Protein AF-A0A369BMW5-F1 (afdb_monomer)

Mean predicted aligned error: 4.04 Å

Nearest PDB structures (foldseek):
  3k9a-assembly1_A  TM=8.335E-01  e=6.551E-01  Human immunodeficiency virus 1
  4nsm-assembly1_A  TM=4.490E-01  e=1.025E+0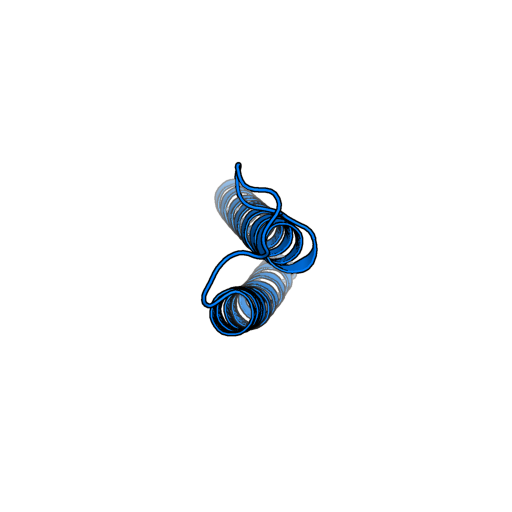0  Streptococcus pyogenes MGAS315
  7lbm-assembly1_q  TM=7.728E-01  e=7.929E+00  Homo sapiens

Solvent-accessible surface area (backbone atoms only — not comparable to full-atom values): 3746 Å² total; per-residue (Å²): 111,71,68,61,57,50,54,52,52,51,51,47,51,51,54,40,49,51,33,49,53,51,32,49,46,47,72,73,40,58,42,98,85,70,41,72,57,81,66,27,68,62,52,35,52,52,30,50,54,49,40,56,52,42,53,52,52,49,52,52,52,53,56,65,68,77,107

Sequence (67 aa):
MANRKNTELFSLLDDLHENFVQIEHFAVGRTKAGKRPAGRLKHIETHARNIEQIAVEIQQQVQAMMK

Structure (mmCIF, N/CA/C/O backbone):
data_AF-A0A369BMW5-F1
#
_entry.id   AF-A0A369BMW5-F1
#
loop_
_atom_site.group_PDB
_atom_site.id
_atom_site.type_symbol
_atom_site.label_atom_id
_atom_site.label_alt_id
_atom_site.label_comp_id
_atom_site.label_asym_id
_atom_site.label_entity_id
_atom_site.label_seq_id
_atom_site.pdbx_PDB_ins_code
_atom_site.Cartn_x
_atom_site.Cartn_y
_atom_site.Cartn_z
_atom_site.occupancy
_atom_site.B_iso_or_equiv
_atom_site.auth_seq_id
_atom_site.auth_comp_id
_atom_site.auth_asym_id
_atom_site.auth_atom_id
_atom_site.pdbx_PDB_model_num
ATOM 1 N N . MET A 1 1 ? -5.497 -3.551 27.122 1.00 56.16 1 MET A N 1
ATOM 2 C CA . MET A 1 1 ? -6.239 -3.390 25.849 1.00 56.16 1 MET A CA 1
ATOM 3 C C . MET A 1 1 ? -5.812 -2.149 25.064 1.00 56.16 1 MET A C 1
ATOM 5 O O . MET A 1 1 ? -5.527 -2.309 23.888 1.00 56.1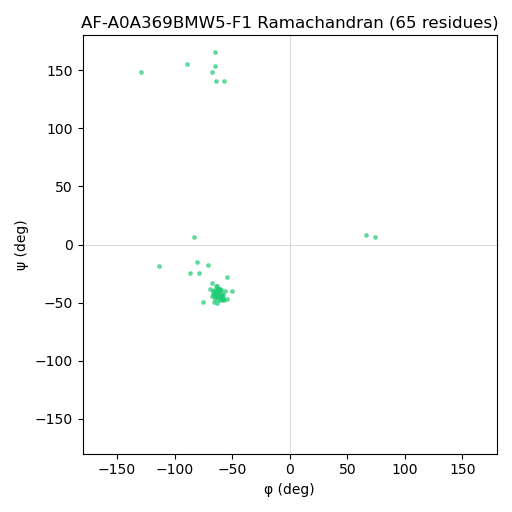6 1 MET A O 1
ATOM 9 N N . ALA A 1 2 ? -5.677 -0.966 25.681 1.00 61.91 2 ALA A N 1
ATOM 10 C CA . ALA A 1 2 ? -5.225 0.257 24.992 1.00 61.91 2 ALA A CA 1
ATOM 11 C C . ALA A 1 2 ? -3.854 0.126 24.290 1.00 61.91 2 ALA A C 1
ATOM 13 O O . ALA A 1 2 ? -3.703 0.558 23.156 1.00 61.91 2 ALA A O 1
ATOM 14 N N . ASN A 1 3 ? -2.885 -0.554 24.920 1.00 72.38 3 ASN A N 1
ATOM 15 C CA . ASN A 1 3 ? -1.545 -0.721 24.344 1.00 72.38 3 ASN A CA 1
ATOM 16 C C . ASN A 1 3 ? -1.555 -1.528 23.028 1.00 72.38 3 ASN A C 1
ATOM 18 O O . ASN A 1 3 ? -0.933 -1.133 22.056 1.00 72.38 3 ASN A O 1
ATOM 22 N N . ARG A 1 4 ? -2.346 -2.611 22.963 1.00 77.06 4 ARG A N 1
ATOM 23 C CA . ARG A 1 4 ? -2.445 -3.465 21.765 1.00 77.06 4 ARG A CA 1
ATOM 24 C C . ARG A 1 4 ? -3.087 -2.733 20.583 1.00 77.06 4 ARG A C 1
ATOM 26 O O . ARG A 1 4 ? -2.590 -2.856 19.473 1.00 77.06 4 ARG A O 1
ATOM 33 N N . LYS A 1 5 ? -4.147 -1.953 20.837 1.00 76.31 5 LYS A N 1
ATOM 34 C CA . LYS A 1 5 ? -4.822 -1.159 19.797 1.00 76.31 5 LYS A CA 1
ATOM 35 C C . LYS A 1 5 ? -3.897 -0.093 19.198 1.00 76.31 5 LYS A C 1
ATOM 37 O O . LYS A 1 5 ? -3.918 0.110 17.990 1.00 76.31 5 LYS A O 1
ATOM 42 N N . ASN A 1 6 ? -3.060 0.530 20.034 1.00 83.94 6 ASN A N 1
ATOM 43 C CA . ASN A 1 6 ? -2.049 1.489 19.586 1.00 83.94 6 ASN A CA 1
ATOM 44 C C . ASN A 1 6 ? -0.949 0.817 18.757 1.00 83.94 6 ASN A C 1
ATOM 46 O O . ASN A 1 6 ? -0.591 1.340 17.710 1.00 83.94 6 ASN A O 1
ATOM 50 N N . THR A 1 7 ? -0.432 -0.338 19.189 1.00 88.62 7 THR A N 1
ATOM 51 C CA . THR A 1 7 ? 0.573 -1.089 18.415 1.00 88.62 7 THR A CA 1
ATOM 52 C C . THR A 1 7 ? 0.059 -1.455 17.024 1.00 88.62 7 THR A C 1
ATOM 54 O O . THR A 1 7 ? 0.776 -1.294 16.045 1.00 88.62 7 THR A O 1
ATOM 57 N N . GLU A 1 8 ? -1.190 -1.904 16.933 1.00 90.81 8 GLU A N 1
ATOM 58 C CA . GLU A 1 8 ? -1.839 -2.253 15.667 1.00 90.81 8 GLU A CA 1
ATOM 59 C C . GLU A 1 8 ? -2.025 -1.031 14.758 1.00 90.81 8 GLU A C 1
ATOM 61 O O . GLU A 1 8 ? -1.708 -1.095 13.576 1.00 90.81 8 GLU A O 1
ATOM 66 N N . LEU A 1 9 ? -2.434 0.115 15.316 1.00 93.25 9 LEU A N 1
ATOM 67 C CA . LEU A 1 9 ? -2.536 1.363 14.556 1.00 93.25 9 LEU A CA 1
ATOM 68 C C . LEU A 1 9 ? -1.177 1.824 14.006 1.00 93.25 9 LEU A C 1
ATOM 70 O O . LEU A 1 9 ? -1.104 2.242 12.855 1.00 93.25 9 LEU A O 1
ATOM 74 N N . PHE A 1 10 ? -0.107 1.748 14.803 1.00 93.75 10 PHE A N 1
ATOM 75 C CA . PHE A 1 10 ? 1.232 2.107 14.329 1.00 93.75 10 PHE A CA 1
ATOM 76 C C . PHE A 1 10 ? 1.731 1.154 13.242 1.00 93.75 10 PHE A C 1
ATOM 78 O O . PHE A 1 10 ? 2.262 1.628 12.247 1.00 93.75 10 PHE A O 1
ATOM 85 N N . SER A 1 11 ? 1.466 -0.150 13.371 1.00 95.88 11 SER A N 1
ATOM 86 C CA . SER A 1 11 ? 1.786 -1.122 12.319 1.00 95.88 11 SER A CA 1
ATOM 87 C C . SER A 1 11 ? 1.100 -0.773 10.997 1.00 95.88 11 SER A C 1
ATOM 89 O O . SER A 1 11 ? 1.750 -0.749 9.961 1.00 95.88 11 SER A O 1
ATOM 91 N N . LEU A 1 12 ? -0.193 -0.428 11.031 1.00 97.00 12 LEU A N 1
ATOM 92 C CA . LEU A 1 12 ? -0.928 -0.031 9.826 1.00 97.00 12 LEU A CA 1
ATOM 93 C C . LEU A 1 12 ? -0.373 1.259 9.201 1.00 97.00 12 LEU A C 1
ATOM 95 O O . LEU A 1 12 ? -0.358 1.405 7.980 1.00 97.00 12 LEU A O 1
ATOM 99 N N . LEU A 1 13 ? 0.083 2.211 10.019 1.00 96.12 13 LEU A N 1
ATOM 100 C CA . LEU A 1 13 ? 0.712 3.438 9.524 1.00 96.12 13 LEU A CA 1
ATOM 101 C C . LEU A 1 13 ? 2.078 3.166 8.881 1.00 96.12 13 LEU A C 1
ATOM 103 O O . LEU A 1 13 ? 2.384 3.771 7.850 1.00 96.12 13 LEU A O 1
ATOM 107 N N . ASP A 1 14 ? 2.862 2.250 9.448 1.00 97.38 14 ASP A N 1
ATOM 108 C CA . ASP A 1 14 ? 4.135 1.810 8.874 1.00 97.38 14 ASP A CA 1
ATOM 109 C C . ASP A 1 14 ? 3.906 1.104 7.526 1.00 97.38 14 ASP A C 1
ATOM 111 O O . ASP A 1 14 ? 4.546 1.458 6.533 1.00 97.38 14 ASP A O 1
ATOM 115 N N . ASP A 1 15 ? 2.920 0.204 7.444 1.00 97.69 15 ASP A N 1
ATOM 116 C CA . ASP A 1 15 ? 2.549 -0.489 6.201 1.00 97.69 15 ASP A CA 1
ATOM 117 C C . ASP A 1 15 ? 2.062 0.494 5.119 1.00 97.69 15 ASP A C 1
ATOM 119 O O . ASP A 1 15 ? 2.378 0.355 3.927 1.00 97.69 15 ASP A O 1
ATOM 123 N N . LEU A 1 16 ? 1.306 1.526 5.516 1.00 97.38 16 LEU A N 1
ATOM 124 C CA . LEU A 1 16 ? 0.874 2.601 4.621 1.00 97.38 16 LEU A CA 1
ATOM 125 C C . LEU A 1 16 ? 2.079 3.377 4.081 1.00 97.38 16 LEU A C 1
ATOM 127 O O . LEU A 1 16 ? 2.154 3.641 2.875 1.00 97.38 16 LEU A O 1
ATOM 131 N N . HIS A 1 17 ? 3.029 3.723 4.952 1.00 97.38 17 HIS A N 1
ATOM 132 C CA . HIS A 1 17 ? 4.250 4.417 4.557 1.00 97.38 17 HIS A CA 1
ATOM 133 C C . HIS A 1 17 ? 5.110 3.565 3.617 1.00 97.38 17 HIS A C 1
ATOM 135 O O . HIS A 1 17 ? 5.589 4.074 2.602 1.00 97.38 17 HIS A O 1
ATOM 141 N N . GLU A 1 18 ? 5.255 2.267 3.885 1.00 98.12 18 GLU A N 1
ATOM 142 C CA . GLU A 1 18 ? 6.016 1.367 3.022 1.00 98.12 18 GLU A CA 1
ATOM 143 C C . GLU A 1 18 ? 5.414 1.301 1.612 1.00 98.12 18 GLU A C 1
ATOM 145 O O . GLU A 1 18 ? 6.132 1.478 0.624 1.00 98.12 18 GLU A O 1
ATOM 150 N N . ASN A 1 19 ? 4.092 1.134 1.487 1.00 98.25 19 ASN A N 1
ATOM 151 C CA . ASN A 1 19 ? 3.440 1.126 0.174 1.00 98.25 19 ASN A CA 1
ATOM 152 C C . ASN A 1 19 ? 3.588 2.474 -0.554 1.00 98.25 19 ASN A C 1
ATOM 154 O O . ASN A 1 19 ? 3.785 2.487 -1.771 1.00 98.25 19 ASN A O 1
ATOM 158 N N . PHE A 1 20 ? 3.555 3.599 0.167 1.00 97.62 20 PHE A N 1
ATOM 159 C CA . PHE A 1 20 ? 3.832 4.917 -0.410 1.00 97.62 20 PHE A CA 1
ATOM 160 C C . PHE A 1 20 ? 5.262 5.006 -0.969 1.00 97.62 20 PHE A C 1
ATOM 162 O O . PHE A 1 20 ? 5.445 5.385 -2.128 1.00 97.62 20 PHE A O 1
ATOM 169 N N . VAL A 1 21 ? 6.265 4.567 -0.203 1.00 97.75 21 VAL A N 1
ATOM 170 C CA . VAL A 1 21 ? 7.671 4.536 -0.644 1.00 97.75 21 VAL A CA 1
ATOM 171 C C . VAL A 1 21 ? 7.848 3.650 -1.881 1.00 97.75 21 VAL A C 1
ATOM 173 O O . VAL A 1 21 ? 8.582 4.012 -2.805 1.00 97.75 21 VAL A O 1
ATOM 176 N N . GLN A 1 22 ? 7.148 2.514 -1.958 1.00 97.75 22 GLN A N 1
ATOM 177 C CA . GLN A 1 22 ? 7.175 1.669 -3.155 1.00 97.75 22 GLN A CA 1
ATOM 178 C C . GLN A 1 22 ? 6.576 2.384 -4.375 1.00 97.75 22 GLN A C 1
ATOM 180 O O . GLN A 1 22 ? 7.145 2.319 -5.469 1.00 97.75 22 GLN A O 1
ATOM 185 N N . ILE A 1 23 ? 5.467 3.115 -4.215 1.00 97.38 23 ILE A N 1
ATOM 186 C CA . ILE A 1 23 ? 4.901 3.930 -5.301 1.00 97.38 23 ILE A CA 1
ATOM 187 C C . ILE A 1 23 ? 5.921 4.960 -5.784 1.00 97.38 23 ILE A C 1
ATOM 189 O O . ILE A 1 23 ? 6.146 5.052 -6.993 1.00 97.38 23 ILE A O 1
ATOM 193 N N . GLU A 1 24 ? 6.573 5.692 -4.879 1.00 95.94 24 GLU A N 1
ATOM 194 C CA . GLU A 1 24 ? 7.615 6.656 -5.246 1.00 95.94 24 GLU A CA 1
ATOM 195 C C . GLU A 1 24 ? 8.765 5.976 -5.996 1.00 95.94 24 GLU A C 1
ATOM 197 O O . GLU A 1 24 ? 9.164 6.429 -7.077 1.00 95.94 24 GLU A O 1
ATOM 202 N N . HIS A 1 25 ? 9.236 4.832 -5.492 1.00 94.75 25 HIS A N 1
ATOM 203 C CA . HIS A 1 25 ? 10.273 4.036 -6.140 1.00 94.75 25 HIS A CA 1
ATOM 204 C C . HIS A 1 25 ? 9.907 3.692 -7.591 1.00 94.75 25 HIS A C 1
ATOM 206 O O . HIS A 1 25 ? 10.717 3.887 -8.497 1.00 94.75 25 HIS A O 1
ATOM 212 N N . PHE A 1 26 ? 8.688 3.226 -7.859 1.00 95.50 26 PHE A N 1
ATOM 213 C CA . PHE A 1 26 ? 8.272 2.879 -9.222 1.00 95.50 26 PHE A CA 1
ATOM 214 C C . PHE A 1 26 ? 7.888 4.095 -10.082 1.00 95.50 26 PHE A C 1
ATOM 216 O O . PHE A 1 26 ? 7.969 4.024 -11.316 1.00 95.50 26 PHE A O 1
ATOM 223 N N . ALA A 1 27 ? 7.486 5.210 -9.468 1.00 93.88 27 ALA A N 1
ATOM 224 C CA . ALA A 1 27 ? 7.094 6.432 -10.162 1.00 93.88 27 ALA A CA 1
ATOM 225 C C . ALA A 1 27 ? 8.304 7.199 -10.709 1.00 93.88 27 ALA A C 1
ATOM 227 O O . ALA A 1 27 ? 8.317 7.560 -11.893 1.00 93.88 27 ALA A O 1
ATOM 228 N N . VAL A 1 28 ? 9.321 7.417 -9.869 1.00 93.44 28 VAL A N 1
ATOM 229 C CA . VAL A 1 28 ? 10.498 8.237 -10.208 1.00 93.44 28 VAL A CA 1
ATOM 230 C C . VAL A 1 28 ? 11.798 7.441 -10.296 1.00 93.44 28 VAL A C 1
ATOM 232 O O . VAL A 1 28 ? 12.754 7.903 -10.928 1.00 93.44 28 VAL A O 1
ATOM 235 N N . GLY A 1 29 ? 11.843 6.242 -9.713 1.00 91.75 29 GLY A N 1
ATOM 236 C CA . GLY A 1 29 ? 13.043 5.420 -9.676 1.00 91.75 29 GLY A CA 1
ATOM 237 C C . GLY A 1 29 ? 13.498 4.960 -11.056 1.00 91.75 29 GLY A C 1
ATOM 238 O O . GLY A 1 29 ? 12.740 4.840 -12.027 1.00 91.75 29 GLY A O 1
ATOM 239 N N . ARG A 1 30 ? 14.802 4.709 -11.144 1.00 92.62 30 ARG A N 1
ATOM 240 C CA . ARG A 1 30 ? 15.467 4.223 -12.349 1.00 92.62 30 ARG A CA 1
ATOM 241 C C . ARG A 1 30 ? 16.319 3.011 -12.013 1.00 92.62 30 ARG A C 1
ATOM 243 O O . ARG A 1 30 ? 16.871 2.888 -10.926 1.00 92.62 30 ARG A O 1
ATOM 250 N N . THR A 1 31 ? 16.439 2.120 -12.983 1.00 91.06 31 THR A N 1
ATOM 251 C CA . THR A 1 31 ? 17.380 0.997 -12.937 1.00 91.06 31 THR A CA 1
ATOM 252 C C . THR A 1 31 ? 18.825 1.506 -12.949 1.00 91.06 31 THR A C 1
ATOM 254 O O . THR A 1 31 ? 19.079 2.645 -13.342 1.00 91.06 31 THR A O 1
ATOM 257 N N . LYS A 1 32 ? 19.798 0.643 -12.621 1.00 91.06 32 LYS A N 1
ATOM 258 C CA . LYS A 1 32 ? 21.237 0.974 -12.725 1.00 91.06 32 LYS A CA 1
ATOM 259 C C . LYS A 1 32 ? 21.645 1.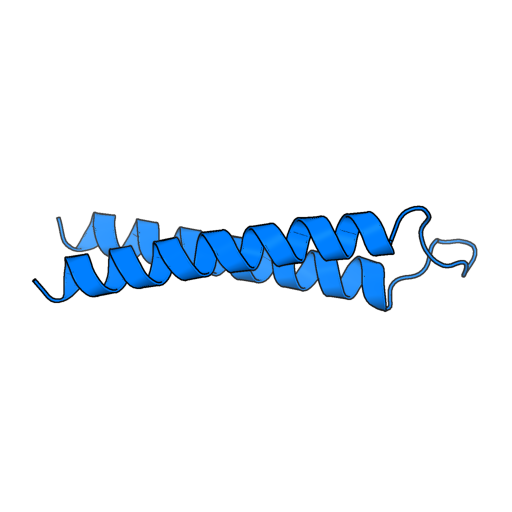458 -14.125 1.00 91.06 32 LYS A C 1
ATOM 261 O O . LYS A 1 32 ? 22.562 2.254 -14.257 1.00 91.06 32 LYS A O 1
ATOM 266 N N . ALA A 1 33 ? 20.930 1.013 -15.159 1.00 93.25 33 ALA A N 1
ATOM 267 C CA . ALA A 1 33 ? 21.121 1.437 -16.544 1.00 93.25 33 ALA A CA 1
ATOM 268 C C . ALA A 1 33 ? 20.403 2.761 -16.900 1.00 93.25 33 ALA A C 1
ATOM 270 O O . ALA A 1 33 ? 20.318 3.117 -18.072 1.00 93.25 33 ALA A O 1
ATOM 271 N N . GLY A 1 34 ? 19.805 3.460 -15.929 1.00 92.56 34 GLY A N 1
ATOM 272 C CA . GLY A 1 34 ? 19.095 4.728 -16.133 1.00 92.56 34 GLY A CA 1
ATOM 273 C C . GLY A 1 34 ? 17.724 4.606 -16.813 1.00 92.56 34 GLY A C 1
ATOM 274 O O . GLY A 1 34 ? 17.103 5.626 -17.123 1.00 92.56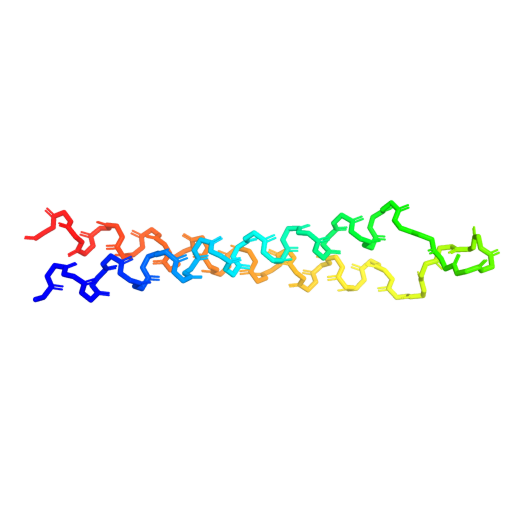 34 GLY A O 1
ATOM 275 N N . LYS A 1 35 ? 17.230 3.382 -17.040 1.00 93.44 35 LYS A N 1
ATOM 276 C CA . LYS A 1 35 ? 15.911 3.111 -17.637 1.00 93.44 35 LYS A CA 1
ATOM 277 C C . LYS A 1 35 ? 14.829 3.019 -16.565 1.00 93.44 35 LYS A C 1
ATOM 279 O O . LYS A 1 35 ? 15.126 2.668 -15.423 1.00 93.44 35 LYS A O 1
ATOM 284 N N . ARG A 1 36 ? 13.574 3.275 -16.943 1.00 91.25 36 ARG A N 1
ATOM 285 C CA . ARG A 1 36 ? 12.413 3.054 -16.063 1.00 91.25 36 ARG A CA 1
ATOM 286 C C . ARG A 1 36 ? 12.260 1.558 -15.727 1.00 91.25 36 ARG A C 1
ATOM 288 O O . ARG A 1 36 ? 12.459 0.744 -16.631 1.00 91.25 36 ARG A O 1
ATOM 295 N N . PRO A 1 37 ? 11.892 1.193 -14.485 1.00 91.75 37 PRO A N 1
ATOM 296 C CA . PRO A 1 37 ? 11.582 -0.187 -14.122 1.00 91.75 37 PRO A CA 1
ATOM 297 C C . PRO A 1 37 ? 10.465 -0.774 -14.996 1.00 91.75 37 PRO A C 1
ATOM 299 O O . PRO A 1 37 ? 9.491 -0.090 -15.334 1.00 91.75 37 PRO A O 1
ATOM 302 N N . ALA A 1 38 ? 10.604 -2.045 -15.375 1.00 93.25 38 ALA A N 1
ATOM 303 C CA . ALA A 1 38 ? 9.561 -2.767 -16.097 1.00 93.25 38 ALA A CA 1
ATOM 304 C C . ALA A 1 38 ? 8.342 -2.992 -15.191 1.00 93.25 38 ALA A C 1
ATOM 306 O O . ALA A 1 38 ? 8.477 -3.101 -13.977 1.00 93.25 38 ALA A O 1
ATOM 307 N N . GLY A 1 39 ? 7.139 -3.025 -15.770 1.00 94.25 39 GLY A N 1
ATOM 308 C CA . GLY A 1 39 ? 5.912 -3.275 -15.004 1.00 94.25 39 GLY A CA 1
ATOM 309 C C . GLY A 1 39 ? 5.537 -2.184 -13.992 1.00 94.25 39 GLY A C 1
ATOM 310 O O . GLY A 1 39 ? 4.591 -2.380 -13.236 1.00 94.25 39 GLY A O 1
ATOM 311 N N . ARG A 1 40 ? 6.221 -1.027 -13.986 1.00 95.38 40 ARG A N 1
ATOM 312 C CA . ARG A 1 40 ? 6.058 0.020 -12.961 1.00 95.38 40 ARG A CA 1
ATOM 313 C C . ARG A 1 40 ? 4.607 0.426 -12.695 1.00 95.38 40 ARG A C 1
ATOM 315 O O . ARG A 1 40 ? 4.238 0.612 -11.549 1.00 95.38 40 ARG A O 1
ATOM 322 N N . LEU A 1 41 ? 3.780 0.530 -13.741 1.00 96.69 41 LEU A N 1
ATOM 323 C CA . LEU A 1 41 ? 2.377 0.934 -13.597 1.00 96.69 41 LEU A CA 1
ATOM 324 C C . LEU A 1 41 ? 1.566 -0.112 -12.830 1.00 96.69 41 LEU A C 1
ATOM 326 O O . LEU A 1 41 ? 0.792 0.251 -11.957 1.00 96.69 41 LEU A O 1
ATOM 330 N N . LYS A 1 42 ? 1.809 -1.401 -13.097 1.00 97.75 42 LYS A N 1
ATOM 331 C CA . LYS A 1 42 ? 1.173 -2.505 -12.372 1.00 97.75 42 LYS A CA 1
ATOM 332 C C . LYS A 1 42 ? 1.590 -2.516 -10.900 1.00 97.75 42 LYS A C 1
ATOM 334 O O . LYS A 1 42 ? 0.754 -2.753 -10.033 1.00 97.75 42 LYS A O 1
ATOM 339 N N . HIS A 1 43 ? 2.865 -2.249 -10.614 1.00 97.44 43 HIS A N 1
ATOM 340 C CA . HIS A 1 43 ? 3.346 -2.142 -9.235 1.00 97.44 43 HIS A CA 1
ATOM 341 C C . HIS A 1 43 ? 2.718 -0.952 -8.505 1.00 97.44 43 HIS A C 1
ATOM 343 O O . HIS A 1 43 ? 2.186 -1.134 -7.416 1.00 97.44 43 HIS A O 1
ATOM 349 N N . ILE A 1 44 ? 2.695 0.231 -9.130 1.00 97.94 44 ILE A N 1
ATOM 350 C CA . ILE A 1 44 ? 2.040 1.424 -8.571 1.00 97.94 44 ILE A CA 1
ATOM 351 C C . ILE A 1 44 ? 0.565 1.142 -8.280 1.00 97.94 44 ILE A C 1
ATOM 353 O O . ILE A 1 44 ? 0.101 1.427 -7.184 1.00 97.94 44 ILE A O 1
ATOM 357 N N . GLU A 1 45 ? -0.157 0.542 -9.226 1.00 98.38 45 GLU A N 1
ATOM 358 C CA . GLU A 1 45 ? -1.566 0.190 -9.044 1.00 98.38 45 GLU A CA 1
ATOM 359 C C . GLU A 1 45 ? -1.769 -0.800 -7.889 1.00 98.38 45 GLU A C 1
ATOM 361 O O . GLU A 1 45 ? -2.698 -0.650 -7.103 1.00 98.38 45 GLU A O 1
ATOM 366 N N . THR A 1 46 ? -0.879 -1.786 -7.750 1.00 98.38 46 THR A N 1
ATOM 367 C CA . THR A 1 46 ? -0.937 -2.758 -6.649 1.00 98.38 46 THR A CA 1
ATOM 368 C C . THR A 1 46 ? -0.752 -2.067 -5.298 1.00 98.38 46 THR A C 1
ATOM 370 O O . THR A 1 46 ? -1.578 -2.241 -4.408 1.00 98.38 46 THR A O 1
ATOM 373 N N . HIS A 1 47 ? 0.282 -1.236 -5.153 1.00 98.25 47 HIS A N 1
ATOM 374 C CA . HIS A 1 47 ? 0.536 -0.520 -3.902 1.00 98.25 47 HIS A CA 1
ATOM 375 C C . HIS A 1 47 ? -0.543 0.526 -3.594 1.00 98.25 47 HIS A C 1
ATOM 377 O O . HIS A 1 47 ? -0.893 0.706 -2.432 1.00 98.25 47 HIS A O 1
ATOM 383 N N . ALA A 1 48 ? -1.132 1.166 -4.609 1.00 98.25 48 ALA A N 1
ATOM 384 C CA . ALA A 1 48 ? -2.248 2.090 -4.418 1.00 98.25 48 ALA A CA 1
ATOM 385 C C . ALA A 1 48 ? -3.486 1.376 -3.853 1.00 98.25 48 ALA A C 1
ATOM 387 O O . ALA A 1 48 ? -4.073 1.845 -2.882 1.00 98.25 48 ALA A O 1
ATOM 388 N N . ARG A 1 49 ? -3.830 0.197 -4.391 1.00 98.50 49 ARG A N 1
ATOM 389 C CA . ARG A 1 49 ? -4.923 -0.632 -3.854 1.00 98.50 49 ARG A CA 1
ATOM 390 C C . ARG A 1 49 ? -4.653 -1.082 -2.418 1.00 98.50 49 ARG A C 1
ATOM 392 O O . ARG A 1 49 ? -5.571 -1.089 -1.605 1.00 98.50 49 ARG A O 1
ATOM 399 N N . ASN A 1 50 ? -3.406 -1.422 -2.091 1.00 98.31 50 ASN A N 1
ATOM 400 C CA . ASN A 1 50 ? -3.033 -1.765 -0.718 1.00 98.31 50 ASN A CA 1
ATOM 401 C C . ASN A 1 50 ? -3.215 -0.565 0.225 1.00 98.31 50 ASN A C 1
ATOM 403 O O . ASN A 1 50 ? -3.763 -0.727 1.309 1.00 98.31 50 ASN A O 1
ATOM 407 N N . ILE A 1 51 ? -2.820 0.645 -0.193 1.00 98.44 51 ILE A N 1
ATOM 408 C CA . ILE A 1 51 ? -3.037 1.872 0.594 1.00 98.44 51 ILE A CA 1
ATOM 409 C C . ILE A 1 51 ? -4.529 2.108 0.842 1.00 98.44 51 ILE A C 1
ATOM 411 O O . ILE A 1 51 ? -4.905 2.440 1.962 1.00 98.44 51 ILE A O 1
ATOM 415 N N . GLU A 1 52 ? -5.383 1.921 -0.168 1.00 98.19 52 GLU A N 1
ATOM 416 C CA . GLU A 1 52 ? -6.837 2.049 -0.004 1.00 98.19 52 GLU A CA 1
ATOM 417 C C . GLU A 1 52 ? -7.377 1.075 1.052 1.00 98.19 52 GLU A C 1
ATOM 419 O O . GLU A 1 52 ? -8.175 1.470 1.902 1.00 98.19 52 GLU A O 1
ATOM 424 N N . GLN A 1 53 ? -6.911 -0.177 1.045 1.00 98.25 53 GLN A N 1
ATOM 425 C CA . GLN A 1 53 ? -7.300 -1.185 2.036 1.00 98.25 53 GLN A CA 1
ATOM 426 C C . GLN A 1 53 ? -6.814 -0.820 3.445 1.00 98.25 53 GLN A C 1
ATOM 428 O O . GLN A 1 53 ? -7.618 -0.771 4.376 1.00 98.25 53 GLN A O 1
ATOM 433 N N . ILE A 1 54 ? -5.534 -0.469 3.592 1.00 98.06 54 ILE A N 1
ATOM 434 C CA . ILE A 1 54 ? -4.944 -0.075 4.879 1.00 98.06 54 ILE A CA 1
ATOM 435 C C . ILE A 1 54 ? -5.642 1.171 5.443 1.00 98.06 54 ILE A C 1
ATOM 437 O O . ILE A 1 54 ? -5.910 1.252 6.640 1.00 98.06 54 ILE A O 1
ATOM 441 N N . ALA A 1 55 ? -6.005 2.138 4.595 1.00 97.00 55 ALA A N 1
ATOM 442 C CA . ALA A 1 55 ? -6.737 3.326 5.026 1.00 97.00 55 ALA A CA 1
ATOM 443 C C . ALA A 1 55 ? -8.109 2.976 5.628 1.00 97.00 55 ALA A C 1
ATOM 445 O O . ALA A 1 55 ? -8.510 3.581 6.626 1.00 97.00 55 ALA A O 1
ATOM 446 N N . VAL A 1 56 ? -8.814 1.989 5.065 1.00 97.94 56 VAL A N 1
ATOM 447 C CA . VAL A 1 56 ? -10.071 1.478 5.632 1.00 97.94 56 VAL A CA 1
ATOM 448 C C . VAL A 1 56 ? -9.826 0.815 6.991 1.00 97.94 56 VAL A C 1
ATOM 450 O O . VAL A 1 56 ? -10.572 1.078 7.935 1.00 97.94 56 VAL A O 1
ATOM 453 N N . GLU A 1 57 ? -8.774 0.010 7.127 1.00 96.94 57 GLU A N 1
ATOM 454 C CA . GLU A 1 57 ? -8.421 -0.649 8.394 1.00 96.94 57 GLU A CA 1
ATOM 455 C C . GLU A 1 57 ? -8.051 0.362 9.488 1.00 96.94 57 GLU A C 1
ATOM 457 O O . GLU A 1 57 ? -8.551 0.273 10.612 1.00 96.94 57 GLU A O 1
ATOM 462 N N . ILE A 1 58 ? -7.272 1.396 9.152 1.00 96.12 58 ILE A N 1
ATOM 463 C CA . ILE A 1 58 ? -6.957 2.508 10.061 1.00 96.12 58 ILE A CA 1
ATOM 464 C C . ILE A 1 58 ? -8.241 3.193 10.532 1.00 96.12 58 ILE A C 1
ATOM 466 O O . ILE A 1 58 ? -8.412 3.430 11.730 1.00 96.12 58 ILE A O 1
ATOM 470 N N . GLN A 1 59 ? -9.165 3.498 9.615 1.00 95.25 59 GLN A N 1
ATOM 471 C CA . GLN A 1 59 ? -10.441 4.124 9.972 1.00 95.25 59 GLN A CA 1
ATOM 472 C C . GLN A 1 59 ? -11.249 3.250 10.938 1.00 95.25 59 GLN A C 1
ATOM 474 O O . GLN A 1 59 ? -11.768 3.759 11.934 1.00 95.25 59 GLN A O 1
ATOM 479 N N . GLN A 1 60 ? -11.328 1.942 10.681 1.00 94.44 60 GLN A N 1
ATOM 480 C CA . GLN A 1 60 ? -12.01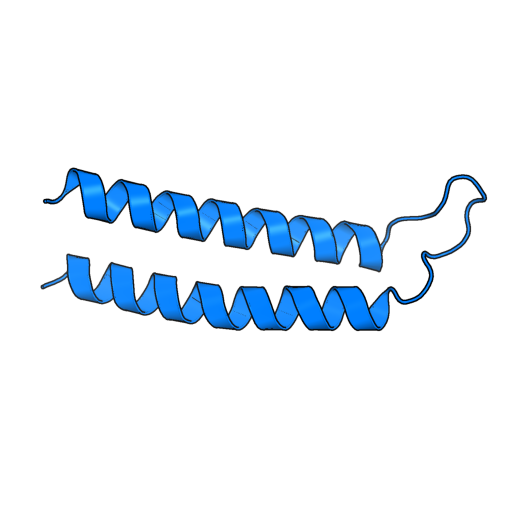2 0.994 11.561 1.00 94.44 60 GLN A CA 1
ATOM 481 C C . GLN A 1 60 ? -11.355 0.932 12.946 1.00 94.44 60 GLN A C 1
ATOM 483 O O . GLN A 1 60 ? -12.057 0.982 13.961 1.00 94.44 60 GLN A O 1
ATOM 488 N N . GLN A 1 61 ? -10.022 0.893 13.003 1.00 92.81 61 GLN A N 1
ATOM 489 C CA . GLN A 1 61 ? -9.280 0.831 14.259 1.00 92.81 61 GLN A CA 1
ATOM 490 C C . GLN A 1 61 ? -9.455 2.105 15.090 1.00 9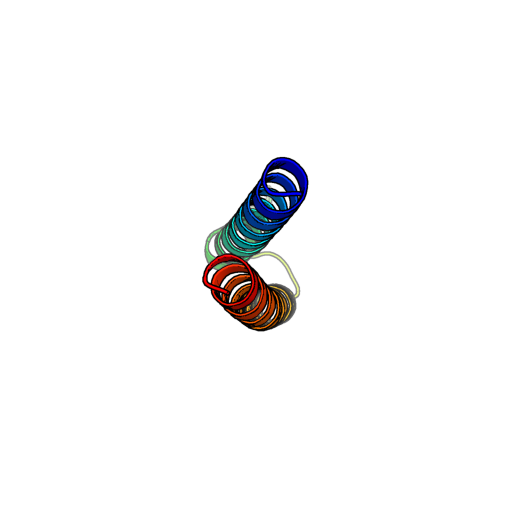2.81 61 GLN A C 1
ATOM 492 O O . GLN A 1 61 ? -9.734 2.031 16.289 1.00 92.81 61 GLN A O 1
ATOM 497 N N . VAL A 1 62 ? -9.374 3.278 14.457 1.00 92.75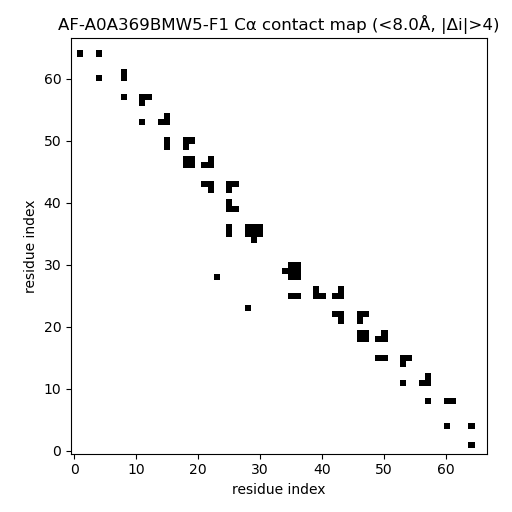 62 VAL A N 1
ATOM 498 C CA . VAL A 1 62 ? -9.618 4.568 15.119 1.00 92.75 62 VAL A CA 1
ATOM 499 C C . VAL A 1 62 ? -11.041 4.623 15.678 1.00 92.75 62 VAL A C 1
ATOM 501 O O . VAL A 1 62 ? -11.230 4.963 16.846 1.00 92.75 62 VAL A O 1
ATOM 504 N N . GLN A 1 63 ? -12.048 4.207 14.904 1.00 92.56 63 GLN A N 1
ATOM 505 C CA . GLN A 1 63 ? -13.431 4.137 15.390 1.00 92.56 63 GLN A CA 1
ATOM 506 C C . GLN A 1 63 ? -13.587 3.178 16.578 1.00 92.56 63 GLN A C 1
ATOM 508 O O . GLN A 1 63 ? -14.322 3.477 17.520 1.00 92.56 63 GLN A O 1
ATOM 513 N N . ALA A 1 64 ? -12.891 2.040 16.566 1.00 89.94 64 ALA A N 1
ATOM 514 C CA . ALA A 1 64 ? -12.897 1.074 17.661 1.00 89.94 64 ALA A CA 1
ATOM 515 C C . ALA A 1 64 ? -12.155 1.562 18.918 1.00 89.94 64 ALA A C 1
ATOM 517 O O . ALA A 1 64 ? -12.329 0.980 19.991 1.00 89.94 64 ALA A O 1
ATOM 518 N N . MET A 1 65 ? -11.304 2.583 18.806 1.00 87.69 65 MET A N 1
ATOM 519 C CA . MET A 1 65 ? -10.639 3.235 19.939 1.00 87.69 65 MET A CA 1
ATOM 520 C C . MET A 1 65 ? -11.481 4.353 20.562 1.00 87.69 65 MET A C 1
ATOM 522 O O . MET A 1 65 ? -11.287 4.660 21.733 1.00 87.69 65 MET A O 1
ATOM 526 N N . MET A 1 66 ? -12.397 4.953 19.796 1.00 84.38 66 MET A N 1
ATOM 527 C CA . MET A 1 66 ? -13.302 6.008 20.274 1.00 84.38 66 MET A CA 1
ATOM 528 C C . MET A 1 66 ? -14.524 5.475 21.042 1.00 84.38 66 MET A C 1
ATOM 530 O O . MET A 1 66 ? -15.212 6.260 21.691 1.00 84.38 66 MET A O 1
ATOM 534 N N . LYS A 1 67 ? -14.809 4.171 20.939 1.00 72.56 67 LYS A N 1
ATOM 535 C CA . LYS A 1 67 ? -15.853 3.458 21.693 1.00 72.56 67 LYS A CA 1
ATOM 536 C C . LYS A 1 67 ? -15.282 2.845 22.967 1.00 72.56 67 LYS A C 1
ATOM 538 O O . LYS A 1 67 ? -16.005 2.885 23.983 1.00 72.56 67 LYS A O 1
#

Secondary structure (DSSP, 8-state):
-HHHHHHHHHHHHHHHHHHHHHHHHHHH---TTSPPPTTHHHHHHHHHHHHHHHHHHHHHHHHHHH-

Foldseek 3Di:
DVVVLVVVLVVLVVLLVVLVVQLVCQVPNADPVRHHDPPSVVSNVVSVVVNVVSVVVNVVSVVVVVD

pLDDT: mean 92.66, std 8.32, range [56.16, 98.5]

Organism: NCBI:txid1416533

Radius of gyration: 15.59 Å; Cα contacts (8 Å, |Δi|>4): 44; chains: 1; bounding box: 37×12×44 Å

=== Feature glossary ===
Feature key, reading from the visual/contextual features back to the raw sequence:

Rendered structure images. Structure images are PyMOL renders from six orthogonal camera directions. Cartoon representation draws helices as coils and strands as arrows; sticks shows the b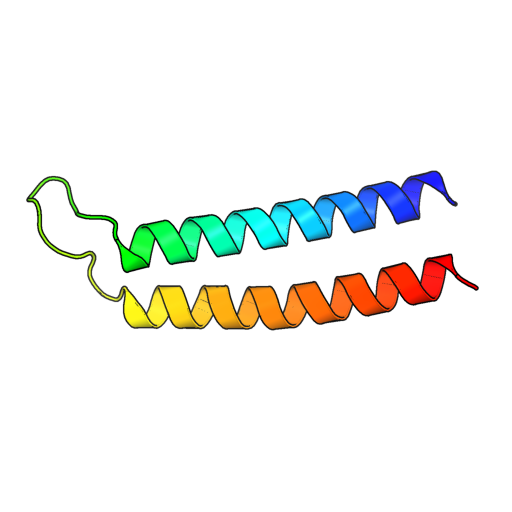ackbone as bonds; surface shows the solvent-excluded envelope. Rainbow coloring maps sequence position to hue (blue→red, N→C); chain coloring assigns a distinct color per polypeptide.

Contact-map, Ramachandran, and PAE plots. Three diagnostic plots accompany the record. The Cα contact map visualizes the tertiary structure as a 2D adjacency matrix (8 Å cutoff, sequence-local contacts suppressed). The Ramachandran plot shows the distribution of backbone (φ, ψ) torsions, with points in the α and β basins reflecting secondary structure content. The PAE plot shows AlphaFold's inter-residue confidence as a color matrix.

InterPro / GO / CATH / organism. The annotation block draws on four external resources. InterPro: which protein families and domains the sequence belongs to. GO: standardized terms for what the protein does, what process it participates in, and where in the cell it acts. CATH: which structural fold it has in the CATH hierarchy. Organism: the species of origin.

Nearest PDB structures. Structural nearest neighbors (via Foldseek easy-search vs the PDB). Reported per hit: target PDB id, E-value, and alignment TM-score. A TM-score above ~0.5 is the conventional threshold for 'same fold'.

Predicted aligned error. Predicted aligned error is AlphaFold's pairwise confidence. Unlike pLDDT (per-residue), PAE is per-residue-pair and captures whether two parts of the structure are correctly placed relative to each other. Units are ångströms of expected positional error.

Solvent-accessible surface area. SASA measures how much of the protein is reachable by solvent. It is computed by rolling a water-sized probe over the atomic surface and summing the exposed area (Å²). Per-residue SASA distinguishes core (buried, low SASA) from surface (exposed, high SASA) residues; total SASA is a whole-molecule size measure.

B-factor. Crystallographic B-factors measure how much each atom's electron density is smeared out, in Å². They rise in mobile loops and surface residues and fall in the buried interior. In AlphaFold models this column is repurposed to hold pLDDT instead.

pLDDT. For AlphaFold models, the B-factor field carries pLDDT — the model's own estimate of local accuracy on a 0–100 scale. Regions with pLDDT<50 should be treated as essentially unmodeled; they often correspond to intrinsically disordered segments.

Backbone torsions (φ/ψ). φ (phi) and ψ (psi) are the two rotatable backbone dihedrals per residue: φ is the C(i-1)–N–Cα–C torsion, ψ is the N–Cα–C–N(i+1) torsion, both in degrees on (−180°, 180°]. α-helical residues cluster near (−60°, −45°); β-strand residues near (−120°, +130°). A Ramachandran plot is simply a scatter of (φ, ψ) for every residue.

Radius of gyration, Cα contacts, bounding box. Radius of gyration (Rg) is the root-mean-square distance of Cα atoms from their centroid — a single number for overall size and compactness. A globular domain of N residues has Rg ≈ 2.2·N^0.38 Å; an extended or disordered chain has a much larger Rg. The Cα contact count is the number of residue pairs whose Cα atoms are within 8 Å and are more than four positions apart in sequence — a standard proxy for tertiary packing density. The bounding box is the smallest axis-aligned box enclosing all Cα atoms.

Secondary structure (3-state, P-SEA). Three-state secondary structure (P-SEA) collapses the eight DSSP classes into helix (a), strand (b), and coil (c). P-SEA assigns these from Cα geometry alone — distances and angles — without requiring backbone oxygens, so it works on any Cα trace.

Secondary structure (8-state, DSSP). Secondary structure is the local, repeating backbone conformation. DSSP classifies it into eight states by reading the hydrogen-bond network: three helix types (H, G, I), two β types (E, B), two non-regular types (T, S), and unstructured coil (-).

Foldseek 3Di. The Foldseek 3Di string encodes local tertiary geometry as a 20-letter alphabet — one character per residue — derived from the relative positions of nearby Cα atoms. Unlike the amino-acid sequence, 3Di is a direct function of the 3D structure, so two proteins with the same fold have similar 3Di strings even at low sequence identity.

mmCIF coordinates. Structure coordinates are given as an mmCIF _atom_site loop: one row per atom with element, residue name, chain id, sequence number, and x/y/z position in Å. Only the four main-chain atoms per residue are included here; side chains are omitted to keep the record compact.

Sequence. This is the polypeptide sequence — one letter per residue, N-terminus first. Length ranges from 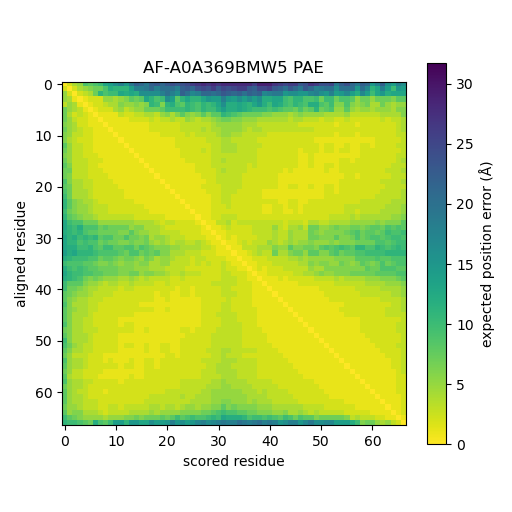a few dozen residues for small domains to over a thousand for large multi-domain proteins.